Protein AF-A0A975P5D3-F1 (afdb_monomer)

Foldseek 3Di:
DVVVVVVVVVVVVPDPPPPPDPDDPPPDDDDDPQWDQDPVVRDTHGDDD

Organism: NCBI:txid2840474

Sequence (49 aa):
MRLTFHLT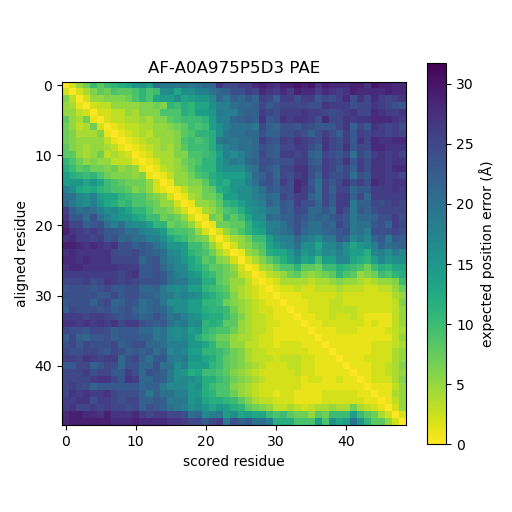LLLALTMPIVAVAAGCSDSAMTCAEGSQWNADTKRCDPVAS

pLDDT: mean 77.96, std 13.66, range [57.91, 96.19]

Mean predicted aligned error: 14.35 Å

Secondary structure (DSSP, 8-state):
-HHHHHHHHHHHHTS-------------PPPPTTEEEETTTTEEEE---

Structure (mmCIF, N/CA/C/O backbone):
data_AF-A0A975P5D3-F1
#
_entry.id   AF-A0A975P5D3-F1
#
loop_
_atom_site.group_PDB
_atom_site.id
_atom_site.type_symbol
_atom_site.label_atom_id
_atom_site.label_alt_id
_atom_site.label_comp_id
_atom_site.label_asym_id
_atom_site.label_entity_id
_atom_site.label_seq_id
_atom_site.pdbx_PDB_ins_code
_atom_site.Cartn_x
_atom_site.Cartn_y
_atom_site.Cartn_z
_atom_site.occupancy
_atom_site.B_iso_or_equiv
_atom_site.auth_seq_id
_atom_site.auth_comp_id
_atom_site.auth_asym_id
_atom_site.auth_atom_id
_atom_site.pdbx_PDB_model_num
ATOM 1 N N . MET A 1 1 ? 30.256 10.672 -49.310 1.00 57.91 1 MET A N 1
ATOM 2 C CA . MET A 1 1 ? 30.175 11.036 -47.874 1.00 57.91 1 MET A CA 1
ATOM 3 C C . MET A 1 1 ? 28.741 11.135 -47.332 1.00 57.91 1 MET A C 1
ATOM 5 O O . MET A 1 1 ? 28.559 10.899 -46.150 1.00 57.91 1 MET A O 1
ATOM 9 N N . ARG A 1 2 ? 27.711 11.426 -48.152 1.00 61.38 2 ARG A N 1
ATOM 10 C CA . ARG A 1 2 ? 26.296 11.446 -47.707 1.00 61.38 2 ARG A CA 1
ATOM 11 C C . ARG A 1 2 ? 25.695 10.055 -47.429 1.00 61.38 2 ARG A C 1
ATOM 13 O O . ARG A 1 2 ? 24.972 9.893 -46.458 1.00 61.38 2 ARG A O 1
ATOM 20 N N . LEU A 1 3 ? 26.039 9.044 -48.231 1.00 61.03 3 LEU A N 1
ATOM 21 C CA . LEU A 1 3 ? 25.480 7.685 -48.121 1.00 61.03 3 LEU A CA 1
ATOM 22 C C . LEU A 1 3 ? 25.854 6.974 -46.805 1.00 61.03 3 LEU A C 1
ATOM 24 O O . LEU A 1 3 ? 25.020 6.318 -46.192 1.00 61.03 3 LEU A O 1
ATOM 28 N N . THR A 1 4 ? 27.090 7.162 -46.336 1.00 60.84 4 THR A N 1
ATOM 29 C CA . THR A 1 4 ? 27.591 6.604 -45.070 1.00 60.84 4 THR A CA 1
ATOM 30 C C . THR A 1 4 ? 26.862 7.166 -43.853 1.00 60.84 4 THR A C 1
ATOM 32 O O . THR A 1 4 ? 26.642 6.433 -42.899 1.00 60.84 4 THR A O 1
ATOM 35 N N . PHE A 1 5 ? 26.437 8.432 -43.907 1.00 61.97 5 PHE A N 1
ATOM 36 C CA . PHE A 1 5 ? 25.715 9.090 -42.814 1.00 61.97 5 PHE A CA 1
ATOM 37 C C . PHE A 1 5 ? 24.273 8.575 -42.672 1.00 61.97 5 PHE A C 1
ATOM 39 O O . PHE A 1 5 ? 23.746 8.465 -41.569 1.00 61.97 5 PHE A O 1
ATOM 46 N N . HIS A 1 6 ? 23.636 8.215 -43.790 1.00 66.38 6 HIS A N 1
ATOM 47 C CA . HIS A 1 6 ? 22.312 7.591 -43.773 1.00 66.38 6 HIS A CA 1
ATOM 48 C C . HIS A 1 6 ? 22.370 6.13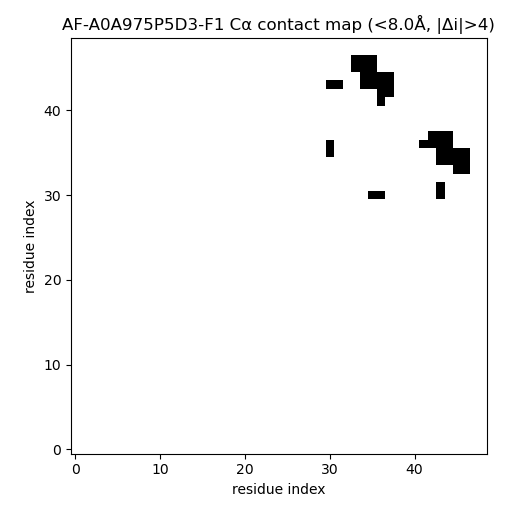3 -43.299 1.00 66.38 6 HIS A C 1
ATOM 50 O O . HIS A 1 6 ? 21.479 5.691 -42.577 1.00 66.38 6 HIS A O 1
ATOM 56 N N . LEU A 1 7 ? 23.431 5.401 -43.657 1.00 67.06 7 LEU A N 1
ATOM 57 C CA . LEU A 1 7 ? 23.612 4.004 -43.256 1.00 67.06 7 LEU A CA 1
ATOM 58 C C . LEU A 1 7 ? 23.804 3.859 -41.736 1.00 67.06 7 LEU A C 1
ATOM 60 O O . LEU A 1 7 ? 23.215 2.975 -41.121 1.00 67.06 7 LEU A O 1
ATOM 64 N N . THR A 1 8 ? 24.577 4.754 -41.115 1.00 70.12 8 THR A N 1
ATOM 65 C CA . THR A 1 8 ? 24.799 4.752 -39.660 1.00 70.12 8 THR A CA 1
ATOM 66 C C . THR A 1 8 ? 23.542 5.115 -38.872 1.00 70.12 8 THR A C 1
ATOM 68 O O . THR A 1 8 ? 23.290 4.527 -37.823 1.00 70.12 8 THR A O 1
ATOM 71 N N . LEU A 1 9 ? 22.720 6.032 -39.393 1.00 68.94 9 LEU A N 1
ATOM 72 C CA . LEU A 1 9 ? 21.442 6.400 -38.780 1.00 68.94 9 LEU A CA 1
ATOM 73 C C . LEU A 1 9 ? 20.438 5.236 -38.803 1.00 68.94 9 LEU A C 1
ATOM 75 O O . LEU A 1 9 ? 19.751 4.993 -37.814 1.00 68.94 9 LEU A O 1
ATOM 79 N N . LEU A 1 10 ? 20.381 4.492 -39.912 1.00 68.31 10 LEU A N 1
ATOM 80 C CA . LEU A 1 10 ? 19.497 3.333 -40.057 1.00 68.31 10 LEU A CA 1
ATOM 81 C C . LEU A 1 10 ? 19.893 2.180 -39.125 1.00 68.31 10 LEU A C 1
ATOM 83 O O . LEU A 1 10 ? 19.013 1.559 -38.535 1.00 68.31 10 LEU A O 1
ATOM 87 N N . LEU A 1 11 ? 21.192 1.927 -38.928 1.00 68.12 11 LEU A N 1
ATOM 88 C CA . LEU A 1 11 ? 21.646 0.890 -37.993 1.00 68.12 11 LEU A CA 1
ATOM 89 C C . LEU A 1 11 ? 21.258 1.195 -36.538 1.00 68.12 11 LEU A C 1
ATOM 91 O O . LEU A 1 11 ? 20.854 0.285 -35.815 1.00 68.12 11 LEU A O 1
ATOM 95 N N . ALA A 1 12 ? 21.320 2.461 -36.118 1.00 65.38 12 ALA A N 1
ATOM 96 C CA . ALA A 1 12 ? 20.969 2.857 -34.753 1.00 65.38 12 ALA A CA 1
ATOM 97 C C . ALA A 1 12 ? 19.479 2.632 -34.422 1.00 65.38 12 ALA A C 1
ATOM 99 O O . ALA A 1 12 ? 19.144 2.328 -33.281 1.00 65.38 12 ALA A O 1
ATOM 100 N N . LEU A 1 13 ? 18.594 2.723 -35.421 1.00 65.88 13 LEU A N 1
ATOM 101 C CA . LEU A 1 13 ? 17.147 2.512 -35.268 1.00 65.88 13 LEU A CA 1
ATOM 102 C C . LEU A 1 13 ? 16.745 1.034 -35.166 1.00 65.88 13 LEU A C 1
ATOM 104 O O . LEU A 1 13 ? 15.629 0.735 -34.751 1.00 65.88 13 LEU A O 1
ATOM 108 N N . THR A 1 14 ? 17.634 0.112 -35.541 1.00 73.06 14 THR A N 1
ATOM 109 C CA . THR A 1 14 ? 17.360 -1.336 -35.481 1.00 73.06 14 THR A CA 1
ATOM 110 C C . THR A 1 14 ? 17.748 -1.982 -34.155 1.00 73.06 14 THR A C 1
ATOM 112 O O . THR A 1 14 ? 17.472 -3.162 -33.958 1.00 73.06 14 THR A O 1
ATOM 115 N N . MET A 1 15 ? 18.371 -1.236 -33.237 1.00 70.50 15 MET A N 1
ATOM 116 C CA . MET A 1 15 ? 18.699 -1.750 -31.910 1.00 70.50 15 MET A CA 1
ATOM 117 C C . MET A 1 15 ? 17.409 -1.920 -31.093 1.00 70.50 15 MET A C 1
ATOM 119 O O . MET A 1 15 ? 16.742 -0.923 -30.803 1.00 70.50 15 MET A O 1
ATOM 123 N N . PRO A 1 16 ? 17.028 -3.155 -30.715 1.00 71.62 16 PRO A N 1
ATOM 124 C CA . PRO A 1 16 ? 15.862 -3.369 -29.876 1.00 71.62 16 PRO A CA 1
ATOM 125 C C . PRO A 1 16 ? 16.133 -2.745 -28.507 1.00 71.62 16 PRO A C 1
ATOM 127 O O . PRO A 1 16 ? 17.076 -3.121 -27.810 1.00 71.62 16 PRO A O 1
ATOM 130 N N . ILE A 1 17 ? 15.308 -1.772 -28.124 1.00 70.88 17 ILE A N 1
ATOM 131 C CA . ILE A 1 17 ? 15.341 -1.186 -26.786 1.00 70.88 17 ILE A CA 1
ATOM 132 C C . ILE A 1 17 ? 14.830 -2.264 -25.829 1.00 70.88 17 ILE A C 1
ATOM 134 O O . ILE A 1 17 ? 13.625 -2.463 -25.683 1.00 70.88 17 ILE A O 1
ATOM 138 N N . VAL A 1 18 ? 15.749 -3.005 -25.212 1.00 70.00 18 VAL A N 1
ATOM 139 C CA . VAL A 1 18 ? 15.408 -3.990 -24.184 1.00 70.00 18 VAL A CA 1
ATOM 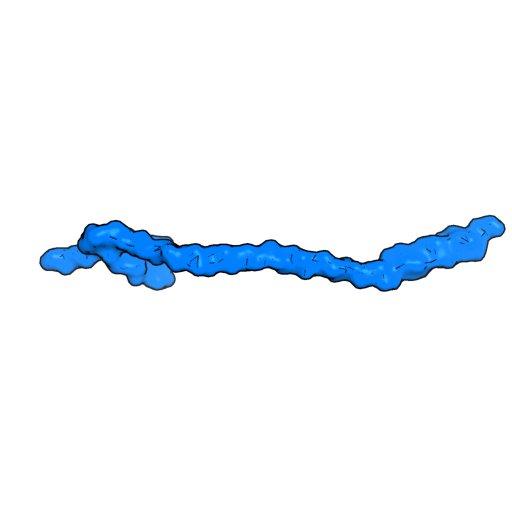140 C C . VAL A 1 18 ? 15.062 -3.212 -22.917 1.00 70.00 18 VAL A C 1
ATOM 142 O O . VAL A 1 18 ? 15.928 -2.888 -22.106 1.00 70.00 18 V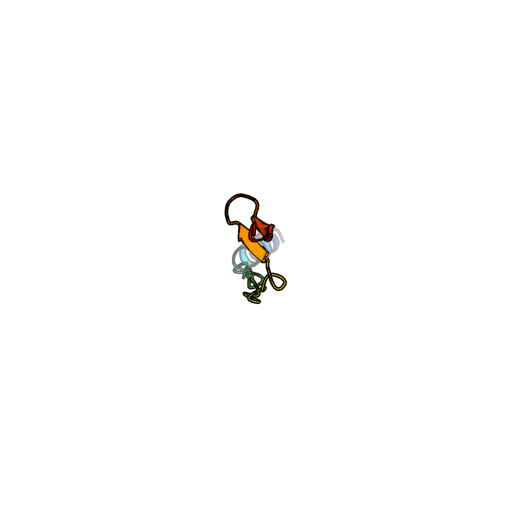AL A O 1
ATOM 145 N N . ALA A 1 19 ? 13.793 -2.835 -22.777 1.00 66.88 19 ALA A N 1
ATOM 146 C CA . ALA A 1 19 ? 13.280 -2.247 -21.551 1.00 66.88 19 ALA A CA 1
ATOM 147 C C . ALA A 1 19 ? 13.287 -3.329 -20.462 1.00 66.88 19 ALA A C 1
ATOM 149 O O . ALA A 1 19 ? 12.396 -4.174 -20.398 1.00 66.88 19 ALA A O 1
ATOM 150 N N . VAL A 1 20 ? 14.327 -3.333 -19.626 1.00 66.25 20 VAL A N 1
ATOM 151 C CA . VAL A 1 20 ? 14.362 -4.154 -18.415 1.00 66.25 20 VAL A CA 1
ATOM 152 C C . VAL A 1 20 ? 13.301 -3.592 -17.476 1.00 66.25 20 VAL A C 1
ATOM 154 O O . VAL A 1 20 ? 13.481 -2.526 -16.889 1.00 66.25 20 VAL A O 1
ATOM 157 N N . ALA A 1 21 ? 12.169 -4.286 -17.363 1.00 66.19 21 ALA A N 1
ATOM 158 C CA . ALA A 1 21 ? 11.224 -4.024 -16.293 1.00 66.19 21 ALA A CA 1
ATOM 159 C C . ALA A 1 21 ? 11.964 -4.273 -14.974 1.00 66.19 21 ALA A C 1
ATOM 161 O O . ALA A 1 21 ? 12.366 -5.402 -14.689 1.00 66.19 21 ALA A O 1
ATOM 162 N N . ALA A 1 22 ? 12.207 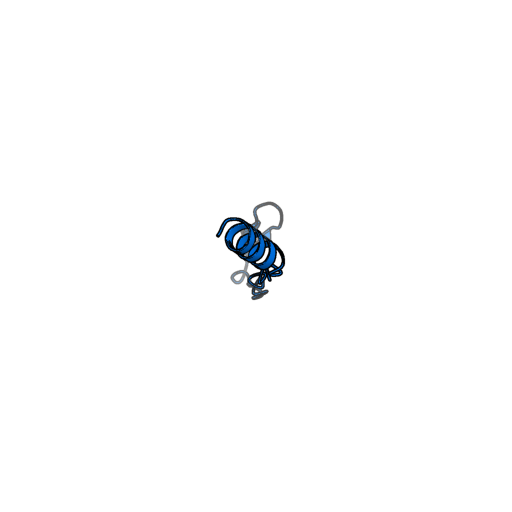-3.211 -14.201 1.00 67.06 22 ALA A N 1
ATOM 163 C CA . ALA A 1 22 ? 12.668 -3.344 -12.829 1.00 67.06 22 ALA A CA 1
ATOM 164 C C . ALA A 1 22 ? 11.600 -4.163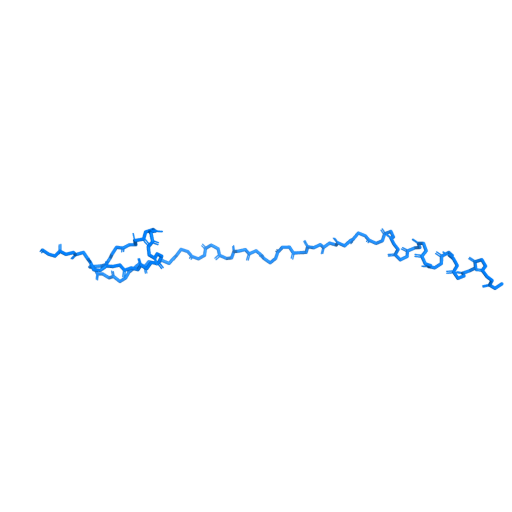 -12.096 1.00 67.06 22 ALA A C 1
ATOM 166 O O . ALA A 1 22 ? 10.481 -3.690 -11.907 1.00 67.06 22 ALA A O 1
ATOM 167 N N . GLY A 1 23 ? 11.912 -5.430 -11.814 1.00 60.75 23 GLY A N 1
ATOM 168 C CA . GLY A 1 23 ? 10.966 -6.364 -11.222 1.00 60.75 23 GLY A CA 1
ATOM 169 C C . GLY A 1 23 ? 10.402 -5.779 -9.935 1.00 60.75 23 GLY A C 1
ATOM 170 O O . GLY A 1 23 ? 11.158 -5.329 -9.075 1.00 60.75 23 GLY A O 1
ATOM 171 N N . CYS A 1 24 ? 9.076 -5.757 -9.815 1.00 68.25 24 CYS A N 1
ATOM 172 C CA . CYS A 1 24 ? 8.434 -5.501 -8.538 1.00 68.25 24 CYS A CA 1
ATOM 173 C C . CYS A 1 24 ? 8.902 -6.595 -7.576 1.00 68.25 24 CYS A C 1
ATOM 175 O O . CYS A 1 24 ? 8.590 -7.767 -7.765 1.0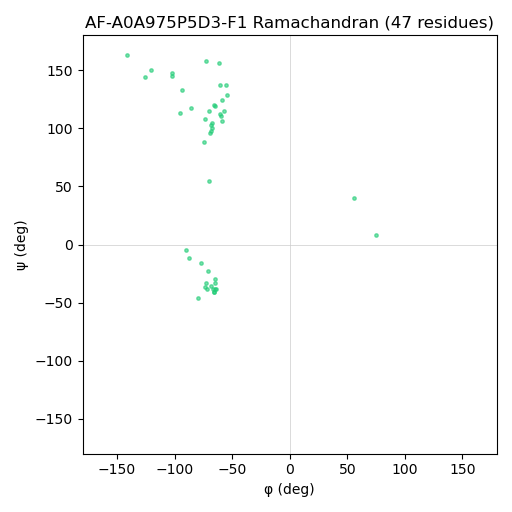0 68.25 24 CYS A O 1
ATOM 177 N N . SER A 1 25 ? 9.707 -6.231 -6.580 1.00 69.81 25 SER A N 1
ATOM 178 C CA . SER A 1 25 ? 10.004 -7.139 -5.480 1.00 69.81 25 SER A CA 1
ATOM 179 C C . SER A 1 25 ? 8.713 -7.332 -4.688 1.00 69.81 25 SER A C 1
ATOM 181 O O . SER A 1 25 ? 8.350 -6.462 -3.897 1.00 69.81 25 SER A O 1
ATOM 183 N N . ASP A 1 26 ? 8.017 -8.450 -4.911 1.00 68.50 26 ASP A N 1
ATOM 184 C CA . ASP A 1 26 ? 6.854 -8.904 -4.131 1.00 68.50 26 ASP A CA 1
ATOM 185 C C . ASP A 1 26 ? 7.276 -9.350 -2.719 1.00 68.50 26 ASP A C 1
ATOM 187 O O . ASP A 1 26 ? 7.030 -10.471 -2.271 1.00 68.50 26 ASP A O 1
ATOM 191 N N . SER A 1 27 ? 7.958 -8.469 -1.989 1.00 78.00 27 SER A N 1
ATOM 192 C CA . SER A 1 27 ? 8.194 -8.667 -0.567 1.00 78.00 27 SER A CA 1
ATOM 193 C C . SER A 1 27 ? 6.850 -8.531 0.140 1.00 78.00 27 SER A C 1
ATOM 195 O O . SER A 1 27 ? 6.347 -7.420 0.319 1.00 78.00 27 SER A O 1
ATOM 197 N N . ALA A 1 28 ? 6.258 -9.662 0.527 1.00 79.12 28 ALA A N 1
ATOM 198 C CA . ALA A 1 28 ? 5.054 -9.672 1.345 1.00 79.12 28 ALA A CA 1
ATOM 199 C C . ALA A 1 28 ? 5.325 -8.903 2.649 1.00 79.12 28 ALA A C 1
ATOM 201 O O . ALA A 1 28 ? 6.159 -9.304 3.460 1.00 79.12 28 ALA A O 1
ATOM 202 N N . MET A 1 29 ? 4.638 -7.775 2.830 1.00 87.12 29 MET A N 1
ATOM 203 C CA . MET A 1 29 ? 4.688 -6.983 4.056 1.00 87.12 29 MET A CA 1
ATOM 204 C C . MET A 1 29 ? 3.550 -7.407 4.981 1.00 87.12 29 MET A C 1
ATOM 206 O O . MET A 1 29 ? 2.404 -7.532 4.551 1.00 87.12 29 MET A O 1
ATOM 210 N N . THR A 1 30 ? 3.862 -7.621 6.257 1.00 91.81 30 THR A N 1
ATOM 211 C CA . THR A 1 30 ? 2.880 -7.960 7.293 1.00 91.81 30 THR A CA 1
ATOM 212 C C . THR A 1 30 ? 2.554 -6.737 8.144 1.00 91.81 30 THR A C 1
ATOM 214 O O . THR A 1 30 ? 3.432 -5.924 8.432 1.00 91.81 30 THR A O 1
ATOM 217 N N . CYS A 1 31 ? 1.301 -6.621 8.583 1.00 94.94 31 CYS A N 1
ATOM 218 C CA . CYS A 1 31 ? 0.907 -5.614 9.566 1.00 94.94 31 CYS A CA 1
ATOM 219 C C . CYS A 1 31 ? 1.432 -5.963 10.967 1.00 94.94 31 CYS A C 1
ATOM 221 O O . CYS A 1 31 ? 1.725 -7.124 11.257 1.00 94.94 31 CYS A O 1
ATOM 223 N N . ALA A 1 32 ? 1.539 -4.952 11.834 1.00 94.81 32 ALA A N 1
ATOM 224 C CA . ALA A 1 32 ? 1.817 -5.164 13.251 1.00 94.81 32 ALA A CA 1
ATOM 225 C C . ALA A 1 32 ? 0.705 -5.999 13.912 1.00 94.81 32 ALA A C 1
ATOM 227 O O . ALA A 1 32 ? -0.435 -6.018 13.440 1.00 94.81 32 ALA A O 1
ATOM 228 N N . GLU A 1 33 ? 1.030 -6.672 15.015 1.00 94.69 33 GLU A N 1
ATOM 229 C CA . GLU A 1 33 ? 0.047 -7.422 15.799 1.00 94.69 33 GLU A CA 1
ATOM 230 C C . GLU A 1 33 ? -1.119 -6.515 16.229 1.00 94.69 33 GLU A C 1
ATOM 232 O O . GLU A 1 33 ? -0.924 -5.352 16.584 1.00 94.69 33 GLU A O 1
ATOM 237 N N . GLY A 1 34 ? -2.349 -7.026 16.136 1.00 94.69 34 GLY A N 1
ATOM 238 C CA . GLY A 1 34 ? -3.556 -6.241 16.414 1.00 94.69 34 GLY A CA 1
ATOM 239 C C . GLY A 1 34 ? -3.933 -5.231 15.324 1.00 94.69 34 GLY A C 1
ATOM 240 O O . GLY A 1 34 ? -4.843 -4.434 15.535 1.00 94.69 34 GLY A O 1
ATOM 241 N N . SER A 1 35 ? -3.268 -5.250 14.162 1.00 95.94 35 SER A N 1
ATOM 242 C CA . SER A 1 35 ? -3.632 -4.444 12.988 1.00 95.94 35 SER A CA 1
ATOM 243 C C . SER A 1 35 ? -3.948 -5.318 11.770 1.00 95.94 35 SER A C 1
ATOM 245 O O . SER A 1 35 ? -3.378 -6.395 11.598 1.00 95.94 35 SER A O 1
ATOM 247 N N . GLN A 1 36 ? -4.828 -4.841 10.889 1.00 95.62 36 GLN A N 1
ATOM 248 C CA . GLN A 1 36 ? -5.227 -5.519 9.655 1.00 95.62 36 GLN A CA 1
ATOM 249 C C . GLN A 1 36 ? -5.031 -4.608 8.440 1.00 95.62 36 GLN A C 1
ATOM 251 O O . GLN A 1 36 ? -5.236 -3.399 8.513 1.00 95.62 36 GLN A O 1
ATOM 256 N N . TRP A 1 37 ? -4.626 -5.192 7.308 1.00 94.94 37 TRP A N 1
ATOM 257 C CA . TRP A 1 37 ? -4.489 -4.454 6.055 1.00 94.94 37 TRP A CA 1
ATOM 258 C C . TRP A 1 37 ? -5.850 -3.973 5.552 1.00 94.94 37 TRP A C 1
ATOM 260 O O . TRP A 1 37 ? -6.729 -4.777 5.240 1.00 94.94 37 TRP A O 1
ATOM 270 N N . ASN A 1 38 ? -5.985 -2.659 5.415 1.00 95.12 38 ASN A N 1
ATOM 271 C CA . ASN A 1 38 ? -7.109 -2.005 4.779 1.00 95.12 38 ASN A CA 1
ATOM 272 C C . ASN A 1 38 ? -6.766 -1.708 3.312 1.00 95.12 38 ASN A C 1
ATOM 274 O O . ASN A 1 38 ? -5.888 -0.899 2.987 1.00 95.12 38 ASN A O 1
ATOM 278 N N . ALA A 1 39 ? -7.479 -2.383 2.408 1.00 93.81 39 ALA A N 1
ATOM 279 C CA . ALA A 1 39 ? -7.265 -2.264 0.972 1.00 93.81 39 ALA A CA 1
ATOM 280 C C . ALA A 1 39 ? -7.716 -0.912 0.392 1.00 93.81 39 ALA A C 1
ATOM 282 O O . ALA A 1 39 ? -7.193 -0.532 -0.662 1.00 93.81 39 ALA A O 1
ATOM 283 N N . ASP A 1 40 ? -8.622 -0.202 1.067 1.00 96.19 40 ASP A N 1
ATOM 284 C CA . ASP A 1 40 ? -9.149 1.099 0.651 1.00 96.19 40 ASP A CA 1
ATOM 285 C C . ASP A 1 40 ? -8.167 2.223 0.997 1.00 96.19 40 ASP A C 1
ATOM 287 O O . ASP A 1 40 ? -7.839 3.054 0.152 1.00 96.19 40 ASP A O 1
ATOM 291 N N . THR A 1 41 ? -7.631 2.218 2.222 1.00 94.81 41 THR A N 1
ATOM 292 C CA . THR A 1 41 ? -6.685 3.244 2.700 1.00 94.81 41 THR A CA 1
ATOM 293 C C . THR A 1 41 ? -5.226 2.924 2.375 1.00 94.81 41 THR A C 1
ATOM 295 O O . THR A 1 41 ? -4.365 3.798 2.506 1.00 94.81 41 THR A O 1
ATOM 298 N N . LYS A 1 42 ? -4.944 1.688 1.932 1.00 93.50 42 LYS A N 1
ATOM 299 C CA . LYS A 1 42 ? -3.596 1.144 1.690 1.00 93.50 42 LYS A CA 1
ATOM 300 C C . LYS A 1 42 ? -2.701 1.227 2.930 1.00 93.50 42 LYS A C 1
ATOM 302 O O . LYS A 1 42 ? -1.523 1.580 2.833 1.00 93.50 42 LYS A O 1
ATOM 307 N N . ARG A 1 43 ? -3.268 0.943 4.105 1.00 94.25 43 ARG A N 1
ATOM 308 C CA . ARG A 1 43 ? -2.590 1.015 5.409 1.00 94.25 43 ARG A CA 1
ATOM 309 C C . ARG A 1 43 ? -3.017 -0.136 6.308 1.00 94.25 43 ARG A C 1
ATOM 311 O O . ARG A 1 43 ? -4.023 -0.786 6.059 1.00 94.25 43 ARG A O 1
ATOM 318 N N . CYS A 1 44 ? -2.236 -0.386 7.351 1.00 96.06 44 CYS A N 1
ATOM 319 C CA . CYS A 1 44 ? -2.642 -1.271 8.434 1.00 96.06 44 CYS A CA 1
ATOM 320 C C . CYS A 1 44 ? -3.454 -0.465 9.451 1.00 96.06 44 CYS A C 1
ATOM 322 O O . CYS A 1 44 ? -2.910 0.466 10.046 1.00 96.06 44 CYS A O 1
ATOM 324 N N . ASP A 1 45 ? -4.717 -0.827 9.647 1.00 95.88 45 ASP A N 1
ATOM 325 C CA . ASP A 1 45 ? -5.604 -0.196 10.624 1.00 95.88 45 ASP A CA 1
ATOM 326 C C . ASP A 1 45 ? -5.738 -1.082 11.874 1.00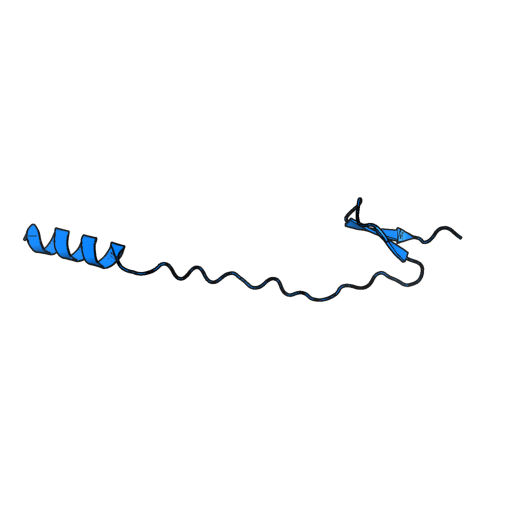 95.88 45 ASP A C 1
ATOM 328 O O . ASP A 1 45 ? -5.687 -2.311 11.752 1.00 95.88 45 ASP A O 1
ATOM 332 N N . PRO A 1 46 ? -5.906 -0.507 13.079 1.00 95.12 46 PRO A N 1
ATOM 333 C CA . PRO A 1 46 ? -6.144 -1.287 14.289 1.00 95.12 46 PRO A CA 1
ATOM 334 C C . PRO A 1 46 ? -7.424 -2.115 14.171 1.00 95.12 46 PRO A C 1
ATOM 336 O O . PRO A 1 46 ? -8.460 -1.613 13.729 1.00 95.12 46 PRO A O 1
ATOM 339 N N . VAL A 1 47 ? -7.378 -3.367 14.616 1.00 91.88 47 VAL A N 1
ATOM 340 C CA . VAL A 1 47 ? -8.585 -4.181 14.771 1.00 91.88 47 VAL A CA 1
ATOM 341 C C . VAL A 1 47 ? -9.313 -3.641 16.002 1.00 91.88 47 VAL A C 1
ATOM 343 O O . VAL A 1 47 ? -8.805 -3.761 17.113 1.00 91.88 47 VAL A O 1
ATOM 346 N N . ALA A 1 48 ? -10.444 -2.957 15.809 1.00 78.38 48 ALA A N 1
ATOM 347 C CA . ALA A 1 48 ? -11.222 -2.412 16.919 1.00 7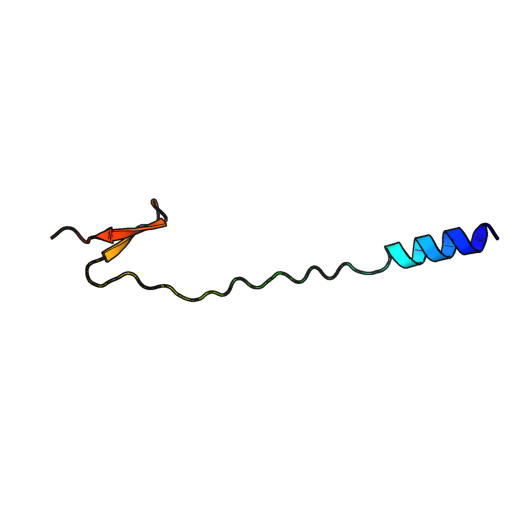8.38 48 ALA A CA 1
ATOM 348 C C . ALA A 1 48 ? -11.658 -3.548 17.863 1.00 78.38 48 ALA A C 1
ATOM 350 O O . ALA A 1 48 ? -12.259 -4.522 17.405 1.00 78.38 48 ALA A O 1
ATOM 351 N N . SER A 1 49 ? -11.306 -3.422 19.147 1.00 60.44 49 SER A N 1
ATOM 352 C CA . SER A 1 49 ? -11.670 -4.356 20.222 1.00 60.44 49 SER A CA 1
ATOM 353 C C . SER A 1 49 ? -13.145 -4.287 20.597 1.00 60.44 49 SER A C 1
ATOM 355 O O . SER A 1 49 ? -13.694 -3.161 20.612 1.00 60.44 49 SER A O 1
#

Solvent-accessible surface area (backbone atoms only — not comparable to full-atom values): 3425 Å² total; per-residue (Å²): 122,69,68,63,58,53,52,56,55,55,57,64,70,68,58,79,82,79,78,76,73,79,73,79,77,83,71,85,81,79,60,59,91,70,34,42,79,36,84,87,79,72,42,64,40,73,60,84,128

Radius of gyration: 25.99 Å; Cα contacts (8 Å, |Δi|>4): 21; chains: 1; bounding box: 42×21×68 Å